Protein AF-A0A973DCD1-F1 (afdb_monomer)

Solvent-accessible surface area (backbone atoms only — not comparable to full-atom values): 5254 Å² total; per-residue (Å²): 126,54,71,49,42,36,38,41,44,62,55,94,95,52,77,69,44,79,43,74,42,78,42,68,46,82,51,82,57,65,82,73,85,87,52,92,97,53,75,73,40,60,40,42,40,31,38,29,36,56,74,94,73,43,84,44,80,42,65,31,27,31,45,69,80,67,100,51,69,49,42,24,36,76,54,98,87,39,83,25,42,44,51,78,47,80,93

Mean predicted aligned error: 6.33 Å

Foldseek 3Di:
DDKWKWKWDDDDVGDIDIDTFPDKDFAPQDDDDDDDLDDWGWDRMWTQHDDPQHRDIFTWTWHDPDPDIWIFTAGPNDTMGMDMDDD

pLDDT: mean 81.37, std 10.58, range [48.88, 93.0]

Radius of gyration: 13.14 Å; Cα contacts (8 Å, |Δi|>4): 165; chains: 1; bounding box: 34×32×34 Å

Sequence (87 aa):
MKTECYVNFGEWGGPYRTVKAESVKETECYKAPLAHYGPKLQTHYMVKIGGEFGNRWRRVYCACYGNSGTTYVVIDGVDTVVDIYKS

Structure 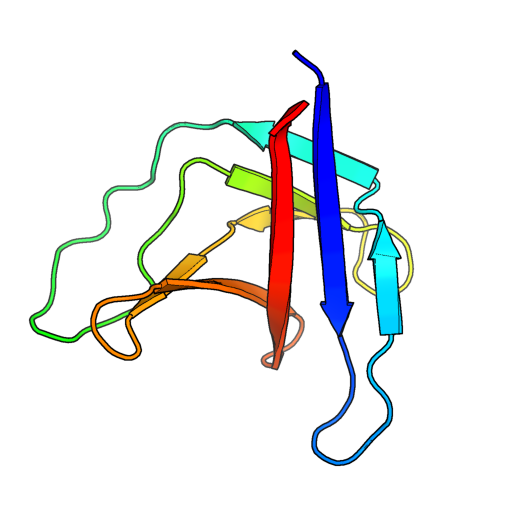(mmCIF, N/CA/C/O backbone):
data_AF-A0A973DCD1-F1
#
_entry.id   AF-A0A973DCD1-F1
#
loop_
_atom_site.group_PDB
_atom_site.id
_atom_site.type_symbol
_atom_site.label_atom_id
_atom_site.label_alt_id
_atom_site.label_comp_id
_atom_site.label_asym_id
_atom_site.label_entity_id
_atom_site.label_seq_id
_atom_site.pdbx_PDB_ins_code
_atom_site.Cartn_x
_atom_site.Cartn_y
_atom_site.Cartn_z
_atom_site.occupancy
_atom_site.B_iso_or_equiv
_atom_site.auth_seq_id
_atom_site.auth_comp_id
_atom_site.auth_asym_id
_atom_site.auth_atom_id
_atom_site.pdbx_PDB_model_num
ATOM 1 N N . MET A 1 1 ? -15.627 8.047 11.411 1.00 63.72 1 MET A N 1
ATOM 2 C CA . MET A 1 1 ? -15.023 8.253 10.078 1.00 63.72 1 MET A CA 1
ATOM 3 C C . MET A 1 1 ? -14.784 6.886 9.462 1.00 63.72 1 MET A C 1
ATOM 5 O O . MET A 1 1 ? -14.289 6.013 10.172 1.00 63.72 1 MET A O 1
ATOM 9 N N . LYS A 1 2 ? -15.196 6.667 8.211 1.00 78.88 2 LYS A N 1
ATOM 10 C CA . LYS A 1 2 ? -15.003 5.383 7.519 1.00 78.88 2 LYS A CA 1
ATOM 11 C C . LYS A 1 2 ? -13.866 5.559 6.516 1.00 78.88 2 LYS A C 1
ATOM 13 O O . LYS A 1 2 ? -13.910 6.466 5.692 1.00 78.88 2 LYS A O 1
ATOM 18 N N . THR A 1 3 ? -12.848 4.710 6.611 1.00 84.50 3 THR A N 1
ATOM 19 C CA . THR A 1 3 ? -11.742 4.687 5.648 1.00 84.50 3 THR A CA 1
ATOM 20 C C . THR A 1 3 ? -11.937 3.494 4.731 1.00 84.50 3 THR A C 1
ATOM 22 O O . THR A 1 3 ? -12.104 2.368 5.202 1.00 84.50 3 THR A O 1
ATOM 25 N N . GLU A 1 4 ? -11.913 3.732 3.428 1.00 87.69 4 GLU A N 1
ATOM 26 C CA . GLU A 1 4 ? -11.955 2.687 2.413 1.00 87.69 4 GLU A CA 1
ATOM 27 C C . GLU A 1 4 ? -10.662 2.702 1.600 1.00 87.69 4 GLU A C 1
ATOM 29 O O . GLU A 1 4 ? -10.003 3.735 1.474 1.00 87.69 4 GLU A O 1
ATOM 34 N N . CYS A 1 5 ? -10.282 1.544 1.070 1.00 88.00 5 CYS A N 1
ATOM 35 C CA . CYS A 1 5 ? -9.091 1.406 0.251 1.00 88.00 5 CYS A CA 1
ATOM 36 C C . CYS A 1 5 ? -9.391 0.548 -0.975 1.00 88.00 5 CYS A C 1
ATOM 38 O O . CYS A 1 5 ? -10.057 -0.488 -0.869 1.00 88.00 5 CYS A O 1
ATOM 40 N N . TYR A 1 6 ? -8.874 0.988 -2.116 1.00 89.06 6 TYR A N 1
ATOM 41 C CA . TYR A 1 6 ? -8.935 0.283 -3.384 1.00 89.06 6 TYR A CA 1
ATOM 42 C C . TYR A 1 6 ? -7.516 0.046 -3.894 1.00 89.06 6 TYR A C 1
ATOM 44 O O . TYR A 1 6 ? -6.617 0.858 -3.682 1.00 89.06 6 TYR A O 1
ATOM 52 N N . VAL A 1 7 ? -7.317 -1.108 -4.515 1.00 89.38 7 VAL A N 1
ATOM 53 C CA . VAL A 1 7 ? -6.025 -1.589 -4.991 1.00 89.38 7 VAL A CA 1
ATOM 54 C C . VAL A 1 7 ? -6.158 -1.841 -6.482 1.00 89.38 7 VAL A C 1
ATOM 56 O O . VAL A 1 7 ? -7.047 -2.588 -6.894 1.00 89.38 7 VAL A O 1
ATOM 59 N N . ASN A 1 8 ? -5.288 -1.221 -7.273 1.00 88.62 8 ASN A N 1
ATOM 60 C CA . ASN A 1 8 ? -5.264 -1.364 -8.719 1.00 88.62 8 ASN A CA 1
ATOM 61 C C . ASN A 1 8 ? -4.010 -2.136 -9.151 1.00 88.62 8 ASN A C 1
ATOM 63 O O . ASN A 1 8 ? -2.894 -1.643 -8.992 1.00 88.62 8 ASN A O 1
ATOM 67 N N . PHE A 1 9 ? -4.198 -3.351 -9.666 1.00 84.38 9 PHE A N 1
ATOM 68 C CA . PHE A 1 9 ? -3.123 -4.259 -10.078 1.00 84.38 9 PHE A CA 1
ATOM 69 C C . PHE A 1 9 ? -3.365 -4.785 -11.493 1.00 84.38 9 PHE A C 1
ATOM 71 O O . PHE A 1 9 ? -4.504 -4.929 -11.935 1.00 84.38 9 PHE A O 1
ATOM 78 N N . GLY A 1 10 ? -2.289 -5.097 -12.200 1.00 78.81 10 GLY A N 1
ATOM 79 C CA . GLY A 1 10 ? -2.315 -5.600 -13.565 1.00 78.81 10 GLY A CA 1
ATOM 80 C C . GLY A 1 10 ? -0.899 -5.879 -14.045 1.00 78.81 10 GLY A C 1
ATOM 81 O O . GLY A 1 10 ? 0.075 -5.559 -13.363 1.00 78.81 10 GLY A O 1
ATOM 82 N N . GLU A 1 11 ? -0.787 -6.487 -15.216 1.00 78.56 11 GLU A N 1
ATOM 83 C CA . GLU A 1 11 ? 0.501 -6.689 -15.870 1.00 78.56 11 GLU A CA 1
ATOM 84 C C . GLU A 1 11 ? 0.891 -5.449 -16.674 1.00 78.56 11 GLU A C 1
ATOM 86 O O . GLU A 1 11 ? 0.037 -4.709 -17.170 1.00 78.56 11 GLU A O 1
ATOM 91 N N . TRP A 1 12 ? 2.194 -5.227 -16.838 1.00 71.00 12 TRP A N 1
ATOM 92 C CA . TRP A 1 12 ? 2.689 -4.138 -17.672 1.00 71.00 12 TRP A CA 1
ATOM 93 C C . TRP A 1 12 ? 2.204 -4.304 -19.120 1.00 71.00 12 TRP A C 1
ATOM 95 O O . TRP A 1 12 ? 2.514 -5.297 -19.775 1.00 71.00 12 TRP A O 1
ATOM 105 N N . GLY A 1 13 ? 1.440 -3.329 -19.620 1.00 78.25 13 GLY A N 1
ATOM 106 C CA . GLY A 1 13 ? 0.8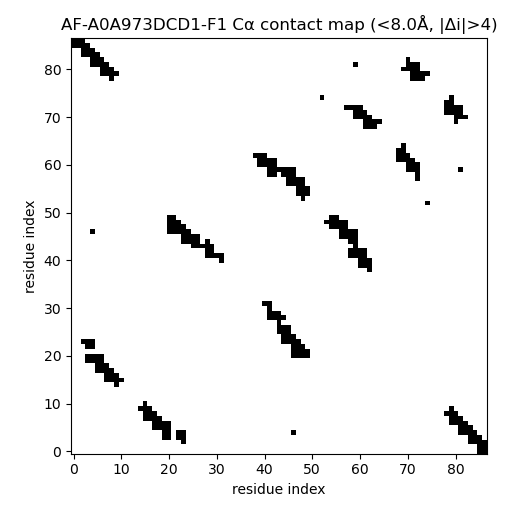09 -3.385 -20.946 1.00 78.25 13 GLY A CA 1
ATOM 107 C C . GLY A 1 13 ? -0.503 -4.184 -21.008 1.00 78.25 13 GLY A C 1
ATOM 108 O O . GLY A 1 13 ? -1.116 -4.243 -22.071 1.00 78.25 13 GLY A O 1
ATOM 109 N N . GLY A 1 14 ? -0.950 -4.767 -19.891 1.00 79.56 14 GLY A N 1
ATOM 110 C CA . GLY A 1 14 ? -2.230 -5.462 -19.757 1.00 79.56 14 GLY A CA 1
ATOM 111 C C . GLY A 1 14 ? -3.323 -4.606 -19.098 1.00 79.56 14 GLY A C 1
ATOM 112 O O . GLY A 1 14 ? -3.071 -3.482 -18.656 1.00 79.56 14 GLY A O 1
ATOM 113 N N . PRO A 1 15 ? -4.567 -5.116 -19.019 1.00 84.50 15 PRO A N 1
ATOM 114 C CA . PRO A 1 15 ? -5.639 -4.428 -18.316 1.00 84.50 15 PRO A CA 1
ATOM 115 C C . PRO A 1 15 ? -5.399 -4.465 -16.804 1.00 84.50 15 PRO A C 1
ATOM 117 O O . PRO A 1 15 ? -5.178 -5.526 -16.219 1.00 84.50 15 PRO A O 1
ATOM 120 N N . TYR A 1 16 ? -5.516 -3.308 -16.162 1.00 84.81 16 TYR A N 1
ATOM 121 C CA . TYR A 1 16 ? -5.527 -3.220 -14.708 1.00 84.81 16 TYR A CA 1
ATOM 122 C C . TYR A 1 16 ? -6.921 -3.526 -14.153 1.00 84.81 16 TYR A C 1
ATOM 124 O O . TYR A 1 16 ? -7.946 -3.216 -14.765 1.00 84.81 16 TYR A O 1
ATOM 132 N N . ARG A 1 17 ? -6.962 -4.120 -12.962 1.00 87.81 17 ARG A N 1
ATOM 133 C CA . ARG A 1 17 ? -8.173 -4.420 -12.199 1.00 87.81 17 ARG A CA 1
ATOM 134 C C . ARG A 1 17 ? -8.144 -3.656 -10.887 1.00 87.81 17 ARG A C 1
ATOM 136 O O . ARG A 1 17 ? -7.130 -3.649 -10.198 1.00 87.81 17 ARG A O 1
ATOM 143 N N . THR A 1 18 ? -9.279 -3.064 -10.526 1.00 90.00 18 THR A N 1
ATOM 144 C CA . THR A 1 18 ? -9.473 -2.429 -9.219 1.00 90.00 18 THR A CA 1
ATOM 145 C C . THR A 1 18 ? -10.274 -3.351 -8.318 1.00 90.00 18 THR A C 1
ATOM 147 O O . THR A 1 18 ? -11.382 -3.756 -8.667 1.00 90.00 18 THR A O 1
ATOM 150 N N . VAL A 1 19 ? -9.747 -3.637 -7.131 1.00 89.00 19 VAL A N 1
ATOM 151 C CA . VAL A 1 19 ? -10.471 -4.363 -6.083 1.00 89.00 19 VAL A CA 1
ATOM 152 C C . VAL A 1 19 ? -10.505 -3.545 -4.806 1.00 89.00 19 VAL A C 1
ATOM 154 O O . VAL A 1 19 ? -9.594 -2.772 -4.515 1.00 89.00 19 VAL A O 1
ATOM 157 N N . LYS A 1 20 ? -11.552 -3.733 -4.008 1.00 89.50 20 LYS A N 1
ATOM 158 C CA . LYS A 1 20 ? -11.606 -3.177 -2.659 1.00 89.50 20 LYS A CA 1
ATOM 159 C C . LYS A 1 20 ? -10.710 -4.004 -1.736 1.00 89.50 20 LYS A C 1
ATOM 161 O O . LYS A 1 20 ? -10.812 -5.230 -1.724 1.00 89.50 20 LYS A O 1
ATOM 166 N N . ALA A 1 21 ? -9.854 -3.348 -0.956 1.00 90.19 21 ALA A N 1
ATOM 167 C CA . ALA A 1 21 ? -9.106 -4.018 0.103 1.00 90.19 21 ALA A CA 1
ATOM 168 C C . ALA A 1 21 ? -10.075 -4.539 1.178 1.00 90.19 21 ALA A C 1
ATOM 170 O O . ALA A 1 21 ? -11.068 -3.882 1.496 1.00 90.19 21 ALA A O 1
ATOM 171 N N . GLU A 1 22 ? -9.778 -5.696 1.775 1.00 91.56 22 GLU A N 1
ATOM 172 C CA . GLU A 1 22 ? -10.634 -6.287 2.814 1.00 91.56 22 GLU A CA 1
ATOM 173 C C . GLU A 1 22 ? -10.725 -5.381 4.042 1.00 91.56 22 GLU A C 1
ATOM 175 O O . GLU A 1 22 ? -11.771 -5.246 4.672 1.00 91.56 22 GLU A O 1
ATOM 180 N N . SER A 1 23 ? -9.593 -4.784 4.411 1.00 90.88 23 SER A N 1
ATOM 181 C CA . SER A 1 23 ? -9.510 -3.843 5.518 1.00 90.88 23 SER A CA 1
ATOM 182 C C . SER A 1 23 ? -8.311 -2.922 5.361 1.00 90.88 23 SER A C 1
ATOM 184 O O . SER A 1 23 ? -7.306 -3.255 4.728 1.00 90.88 23 SER A O 1
ATOM 186 N N . VAL A 1 24 ? -8.426 -1.753 5.973 1.00 92.50 24 VAL A N 1
ATOM 187 C CA . VAL A 1 24 ? -7.363 -0.765 6.104 1.00 92.50 24 VAL A CA 1
ATOM 188 C C . VAL A 1 24 ? -7.218 -0.443 7.581 1.00 92.50 24 VAL A C 1
ATOM 190 O O . VAL A 1 24 ? -8.212 -0.338 8.301 1.00 92.50 24 VAL A O 1
ATOM 193 N N . LYS A 1 25 ? -5.980 -0.309 8.045 1.00 91.69 25 LYS A N 1
ATOM 194 C CA . LYS A 1 25 ? -5.702 0.165 9.397 1.00 91.69 25 LYS A CA 1
ATOM 195 C C . LYS A 1 25 ? -4.590 1.190 9.382 1.00 91.69 25 LYS A C 1
ATOM 197 O O . LYS A 1 25 ? -3.661 1.108 8.575 1.00 91.69 25 LYS A O 1
ATOM 202 N N . GLU A 1 26 ? -4.696 2.124 10.308 1.00 91.25 26 GLU A N 1
ATOM 203 C CA . GLU A 1 26 ? -3.624 3.051 10.618 1.00 91.25 26 GLU A CA 1
ATOM 204 C C . GLU A 1 26 ? -2.676 2.409 11.637 1.00 91.25 26 GLU A C 1
ATOM 206 O O . GLU A 1 26 ? -3.083 1.629 12.500 1.00 91.25 26 GLU A O 1
ATOM 211 N N . THR A 1 27 ? -1.388 2.672 11.492 1.00 89.62 27 THR A N 1
ATOM 212 C CA . THR A 1 27 ? -0.314 2.180 12.351 1.00 89.62 27 THR A CA 1
ATOM 213 C C . THR A 1 27 ? 0.710 3.287 12.515 1.00 89.62 27 THR A C 1
ATOM 215 O O . THR A 1 27 ? 0.720 4.275 11.777 1.00 89.62 27 THR A O 1
ATOM 218 N N . GLU A 1 28 ? 1.636 3.099 13.448 1.00 86.31 28 GLU A N 1
ATOM 219 C CA . GLU A 1 28 ? 2.826 3.940 13.501 1.00 86.31 28 GLU A CA 1
ATOM 220 C C . GLU A 1 28 ? 3.535 3.931 12.142 1.00 86.31 28 GLU A C 1
ATOM 222 O O . GLU A 1 28 ? 3.682 2.876 11.512 1.00 86.31 28 GLU A O 1
ATOM 227 N N . CYS A 1 29 ? 3.931 5.112 11.667 1.00 78.62 29 CYS A N 1
ATOM 228 C CA . CYS A 1 29 ? 4.753 5.204 10.473 1.00 78.62 29 CYS A CA 1
ATOM 229 C C . CYS A 1 29 ? 6.140 4.688 10.834 1.00 78.62 29 CYS A C 1
ATOM 231 O O . CYS A 1 29 ? 6.806 5.230 11.721 1.00 78.62 29 CYS A O 1
ATOM 233 N N . TYR A 1 30 ? 6.558 3.615 10.167 1.00 72.06 30 TYR A N 1
ATOM 234 C CA . TYR A 1 30 ? 7.916 3.123 10.308 1.00 72.06 30 TYR A CA 1
ATOM 235 C C . TYR A 1 30 ? 8.871 4.219 9.830 1.00 72.06 30 TYR A C 1
ATOM 237 O O . TYR A 1 30 ? 8.721 4.738 8.728 1.00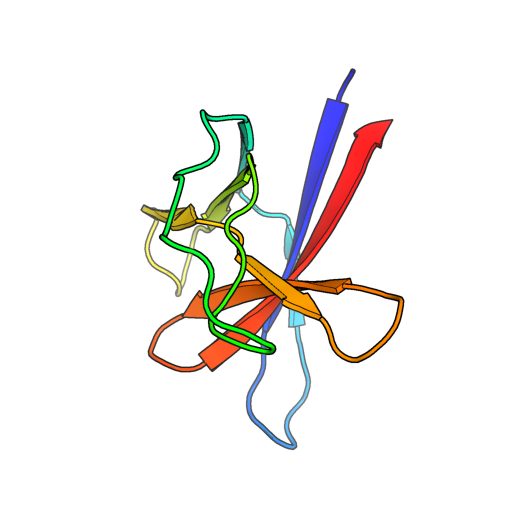 72.06 30 TYR A O 1
ATOM 245 N N . LYS A 1 31 ? 9.838 4.593 10.667 1.00 68.19 31 LYS A N 1
ATOM 246 C CA . LYS A 1 31 ? 10.817 5.632 10.342 1.00 68.19 31 LYS A CA 1
ATOM 247 C C . LYS A 1 31 ? 12.023 4.989 9.665 1.00 68.19 31 LYS A C 1
ATOM 249 O O . LYS A 1 31 ? 12.996 4.657 10.336 1.00 68.19 31 LYS A O 1
ATOM 254 N N . ALA A 1 32 ? 11.961 4.781 8.351 1.00 63.44 32 ALA A N 1
ATOM 255 C CA . ALA A 1 32 ? 13.178 4.490 7.598 1.00 63.44 32 ALA A CA 1
ATOM 256 C C . ALA A 1 32 ? 14.074 5.747 7.544 1.00 63.44 32 ALA A C 1
ATOM 258 O O . ALA A 1 32 ? 13.551 6.863 7.461 1.00 63.44 32 ALA A O 1
ATOM 259 N N . PRO A 1 33 ? 15.410 5.603 7.602 1.00 59.38 33 PRO A N 1
ATOM 260 C CA . PRO A 1 33 ? 16.315 6.733 7.434 1.00 59.38 33 PRO A CA 1
ATOM 261 C C . PRO A 1 33 ? 16.147 7.367 6.043 1.00 59.38 33 PRO A C 1
ATOM 263 O O . PRO A 1 33 ? 16.038 6.670 5.034 1.00 59.38 33 PRO A O 1
ATOM 266 N N . LEU A 1 34 ? 16.110 8.701 6.008 1.00 55.16 34 LEU A N 1
ATOM 267 C CA . LEU A 1 34 ? 15.984 9.504 4.790 1.00 55.16 34 LEU A CA 1
ATOM 268 C C . LEU A 1 34 ? 17.223 9.333 3.899 1.00 55.16 34 LEU A C 1
ATOM 270 O O . LEU A 1 34 ? 18.347 9.491 4.368 1.00 55.16 34 LEU A O 1
ATOM 274 N N . ALA A 1 35 ? 17.016 9.104 2.602 1.00 51.50 35 ALA A N 1
ATOM 275 C CA . ALA A 1 35 ? 18.043 9.313 1.585 1.00 51.50 35 ALA A CA 1
ATOM 276 C C . ALA A 1 35 ? 17.522 10.309 0.544 1.00 51.50 35 ALA A C 1
ATOM 278 O O . ALA A 1 35 ? 16.350 10.278 0.166 1.00 51.50 35 ALA A O 1
ATOM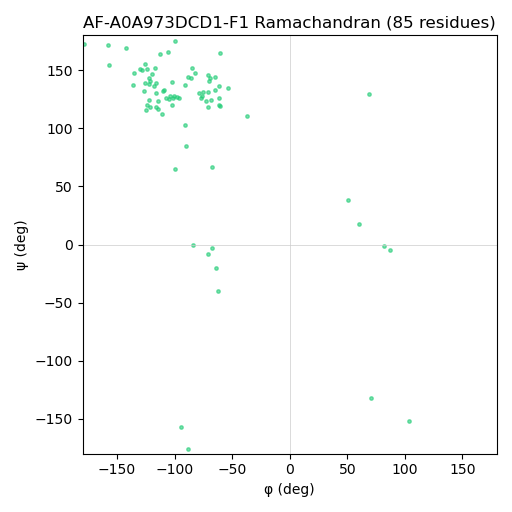 279 N N . HIS A 1 36 ? 18.388 11.226 0.120 1.00 48.88 36 HIS A N 1
ATOM 280 C CA . HIS A 1 36 ? 18.053 12.326 -0.777 1.00 48.88 36 HIS A CA 1
ATOM 281 C C . HIS A 1 36 ? 17.561 11.785 -2.132 1.00 48.88 36 HIS A C 1
ATOM 283 O O . HIS A 1 36 ? 18.265 11.026 -2.792 1.00 48.88 36 HIS A O 1
ATOM 289 N N . TYR A 1 37 ? 16.317 12.141 -2.483 1.00 55.47 37 TYR A N 1
ATOM 290 C CA . TYR A 1 37 ? 15.516 11.628 -3.614 1.00 55.47 37 TYR A CA 1
ATOM 291 C C . TYR A 1 37 ? 15.226 10.105 -3.598 1.00 55.47 37 TYR A C 1
ATOM 293 O O . TYR A 1 37 ? 14.870 9.533 -4.624 1.00 55.47 37 TYR A O 1
ATOM 301 N N . GLY A 1 38 ? 15.386 9.461 -2.433 1.00 54.97 38 GLY A N 1
ATOM 302 C CA . GLY A 1 38 ? 15.507 8.013 -2.239 1.00 54.97 38 GLY A CA 1
ATOM 303 C C . GLY A 1 38 ? 14.223 7.226 -1.896 1.00 54.97 38 GLY A C 1
ATOM 304 O O . GLY A 1 38 ? 13.123 7.635 -2.256 1.00 54.97 38 GLY A O 1
ATOM 305 N N . PRO A 1 39 ? 14.375 6.040 -1.268 1.00 63.62 39 PRO A N 1
ATOM 306 C CA . PRO A 1 39 ? 13.458 4.897 -1.337 1.00 63.62 39 PRO A CA 1
ATOM 307 C C . PRO A 1 39 ? 12.035 5.172 -0.831 1.00 63.62 39 PRO A C 1
ATOM 309 O O . PRO A 1 39 ? 11.778 6.136 -0.118 1.00 63.62 39 PRO A O 1
ATOM 312 N N . LYS A 1 40 ? 11.123 4.255 -1.190 1.00 75.06 40 LYS A N 1
ATOM 313 C CA . LYS A 1 40 ? 9.681 4.256 -0.885 1.00 75.06 40 LYS A CA 1
ATOM 314 C C . LYS A 1 40 ? 9.393 4.811 0.526 1.00 75.06 40 LYS A C 1
ATOM 316 O O . LYS A 1 40 ? 9.710 4.154 1.519 1.00 75.06 40 LYS A O 1
ATOM 321 N N . LEU A 1 41 ? 8.775 5.993 0.624 1.00 78.81 41 LEU A N 1
ATOM 322 C CA . LEU A 1 41 ? 8.394 6.608 1.899 1.00 78.81 41 LEU A CA 1
ATOM 323 C C . LEU A 1 41 ? 7.276 5.785 2.530 1.00 78.81 41 LEU A C 1
ATOM 325 O O . LEU A 1 41 ? 6.245 5.551 1.905 1.00 78.81 41 LEU A O 1
ATOM 329 N N . GLN A 1 42 ? 7.448 5.325 3.762 1.00 81.75 42 GLN A N 1
ATOM 330 C CA . GLN A 1 42 ? 6.379 4.588 4.424 1.00 81.75 42 GLN A CA 1
ATOM 331 C C . GLN A 1 42 ? 5.233 5.519 4.794 1.00 81.75 42 GLN A C 1
ATOM 333 O O . GLN A 1 42 ? 5.426 6.678 5.154 1.00 81.75 42 GLN A O 1
ATOM 338 N N . THR A 1 43 ? 4.020 4.986 4.722 1.00 87.44 43 THR A N 1
ATOM 339 C CA . THR A 1 43 ? 2.832 5.667 5.225 1.00 87.44 43 THR A CA 1
ATOM 340 C C . THR A 1 43 ? 2.369 5.028 6.535 1.00 87.44 43 THR A C 1
ATOM 342 O O . THR A 1 43 ? 2.738 3.898 6.884 1.00 87.44 43 THR A O 1
ATOM 345 N N . HIS A 1 44 ? 1.485 5.733 7.239 1.00 90.00 44 HIS A N 1
ATOM 346 C CA . HIS A 1 44 ? 0.781 5.213 8.409 1.00 90.00 44 HIS A CA 1
ATOM 347 C C . HIS A 1 44 ? -0.212 4.093 8.068 1.00 90.00 44 HIS A C 1
ATOM 349 O O . HIS A 1 44 ? -0.806 3.519 8.971 1.00 90.00 44 HIS A O 1
ATOM 355 N N . TYR A 1 45 ? -0.405 3.739 6.797 1.00 90.38 45 TYR A N 1
ATOM 356 C CA . TYR A 1 45 ? -1.446 2.800 6.404 1.00 90.38 45 TYR A CA 1
ATOM 357 C C . TYR A 1 45 ? -0.899 1.403 6.119 1.00 90.38 45 TYR A C 1
ATOM 359 O O . TYR A 1 45 ? 0.148 1.205 5.492 1.00 90.38 45 TYR A O 1
ATOM 367 N N . MET A 1 46 ? -1.659 0.410 6.567 1.00 92.88 46 MET A N 1
ATOM 368 C CA . MET A 1 46 ? -1.579 -0.953 6.065 1.00 92.88 46 MET A CA 1
ATOM 369 C C . MET A 1 46 ? -2.915 -1.361 5.479 1.00 92.88 46 MET A C 1
ATOM 371 O O . MET A 1 46 ? -3.973 -1.001 5.999 1.00 92.88 46 MET A O 1
ATOM 375 N N . VAL A 1 47 ? -2.844 -2.184 4.444 1.00 93.00 47 VAL A N 1
ATOM 376 C CA . VAL A 1 47 ? -4.010 -2.744 3.767 1.00 93.00 47 VAL A CA 1
ATOM 377 C C . VAL A 1 47 ? -3.932 -4.260 3.821 1.00 93.00 47 VAL A C 1
ATOM 379 O O . VAL A 1 47 ? -2.849 -4.842 3.713 1.00 93.00 47 VAL A O 1
ATOM 382 N N . LYS A 1 48 ? -5.073 -4.907 4.038 1.00 92.81 48 LYS A N 1
ATOM 383 C CA . LYS A 1 48 ? -5.214 -6.358 3.949 1.00 92.81 48 LYS A CA 1
ATOM 384 C C . LYS A 1 48 ? -5.887 -6.677 2.630 1.00 92.81 48 LYS A C 1
ATOM 386 O O . LYS A 1 48 ? -6.991 -6.198 2.369 1.00 92.81 48 LYS A O 1
ATOM 391 N N . ILE A 1 49 ? -5.199 -7.450 1.803 1.00 87.88 49 ILE A N 1
ATOM 392 C CA . ILE A 1 49 ? -5.670 -7.815 0.471 1.00 87.88 49 ILE A CA 1
ATOM 393 C C . ILE A 1 49 ? -5.907 -9.323 0.475 1.00 87.88 49 ILE A C 1
ATOM 395 O O . ILE A 1 49 ? -5.021 -10.088 0.850 1.00 87.88 49 ILE A O 1
ATOM 399 N N . GLY A 1 50 ? -7.126 -9.723 0.131 1.00 83.81 50 GLY A N 1
ATOM 400 C CA . GLY A 1 50 ? -7.540 -11.119 0.044 1.00 83.81 50 GLY A CA 1
ATOM 401 C C . GLY A 1 50 ? -7.294 -11.734 -1.329 1.00 83.81 50 GLY A C 1
ATOM 402 O O . GLY A 1 50 ? -6.766 -11.092 -2.235 1.00 83.81 50 GLY A O 1
ATOM 403 N N . GLY A 1 51 ? -7.733 -12.983 -1.489 1.00 81.56 51 GLY A N 1
ATOM 404 C CA . GLY A 1 51 ? -7.684 -13.692 -2.768 1.00 81.56 51 GLY A CA 1
ATOM 405 C C . GLY A 1 51 ? -6.263 -14.071 -3.189 1.00 81.56 51 GLY A C 1
ATOM 406 O O . GLY A 1 51 ? -5.497 -14.613 -2.391 1.00 81.56 51 GLY A O 1
ATOM 407 N N . GLU A 1 52 ? -5.924 -13.784 -4.446 1.00 75.94 52 GLU A N 1
ATOM 408 C CA . GLU A 1 52 ? -4.659 -14.177 -5.087 1.00 75.94 52 GLU A CA 1
ATOM 409 C C . GLU A 1 52 ? -3.410 -13.547 -4.450 1.00 75.94 52 GLU A C 1
ATOM 411 O O . GLU A 1 52 ? -2.322 -14.104 -4.533 1.00 75.94 52 GLU A O 1
ATOM 416 N N . PHE A 1 53 ? -3.566 -12.448 -3.707 1.00 76.56 53 PHE A N 1
ATOM 417 C CA . PHE A 1 53 ? -2.453 -11.743 -3.062 1.00 76.56 53 PHE A CA 1
ATOM 418 C C . PHE A 1 53 ? -2.032 -12.319 -1.712 1.00 76.56 53 PHE A C 1
ATOM 420 O O . PHE A 1 53 ? -1.107 -11.790 -1.082 1.00 76.56 53 PHE A O 1
ATOM 427 N N . GLY A 1 54 ? -2.706 -13.381 -1.262 1.00 76.88 54 GLY A N 1
ATOM 428 C CA . GLY A 1 54 ? -2.530 -13.973 0.055 1.00 76.88 54 GLY A CA 1
ATOM 429 C C . GLY A 1 54 ? -3.052 -13.040 1.145 1.00 76.88 54 GLY A C 1
ATOM 430 O O . GLY A 1 54 ? -2.690 -11.872 1.202 1.00 76.88 54 GLY A O 1
ATOM 431 N N . ASN A 1 55 ? -3.888 -13.567 2.039 1.00 86.81 55 ASN A N 1
ATOM 432 C CA . ASN A 1 55 ? -4.619 -12.800 3.048 1.00 86.81 55 ASN A CA 1
ATOM 433 C C . ASN A 1 55 ? -3.716 -12.174 4.143 1.00 86.81 55 ASN A C 1
ATOM 435 O O . ASN A 1 55 ? -3.733 -12.580 5.307 1.00 86.81 55 ASN A O 1
ATOM 439 N N . ARG A 1 56 ? -2.871 -11.214 3.760 1.00 89.12 56 ARG A N 1
ATOM 440 C CA . ARG A 1 56 ? -1.769 -10.651 4.546 1.00 89.12 56 ARG A CA 1
ATOM 441 C C . ARG A 1 56 ? -1.863 -9.131 4.584 1.00 89.12 56 ARG A C 1
ATOM 443 O O . ARG A 1 56 ? -2.320 -8.485 3.644 1.00 89.12 56 ARG A O 1
ATOM 450 N N . TRP A 1 57 ? -1.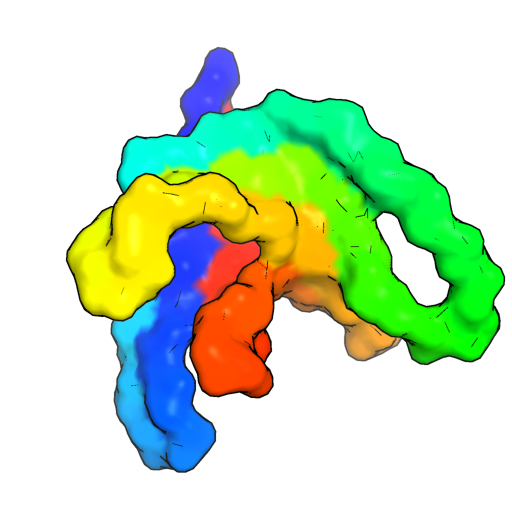376 -8.558 5.680 1.00 91.88 57 TRP A N 1
ATOM 451 C CA . TRP A 1 57 ? -1.216 -7.113 5.811 1.00 91.88 57 TRP A CA 1
ATOM 452 C C . TRP A 1 57 ? 0.015 -6.644 5.036 1.00 91.88 57 TRP A C 1
ATOM 454 O O . TRP A 1 57 ? 1.119 -7.130 5.277 1.00 91.88 57 TRP A O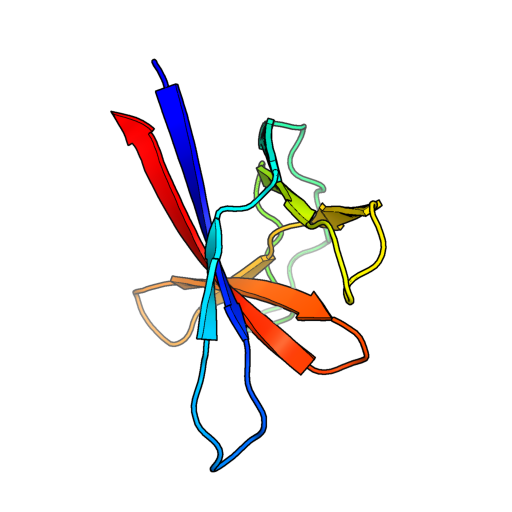 1
ATOM 464 N N . ARG A 1 58 ? -0.164 -5.663 4.151 1.00 89.50 58 ARG A N 1
ATOM 465 C CA . ARG A 1 58 ? 0.909 -5.032 3.375 1.00 89.50 58 ARG A CA 1
ATOM 466 C C . ARG A 1 58 ? 1.033 -3.560 3.756 1.00 89.50 58 ARG A C 1
ATOM 468 O O . ARG A 1 58 ? 0.032 -2.881 3.989 1.00 89.50 58 ARG A O 1
ATOM 475 N N . ARG A 1 59 ? 2.273 -3.081 3.871 1.00 90.81 59 ARG A N 1
ATOM 476 C CA . ARG A 1 59 ? 2.587 -1.679 4.178 1.00 90.81 59 ARG A CA 1
ATOM 477 C C . ARG A 1 59 ? 2.368 -0.833 2.932 1.00 90.81 59 ARG A C 1
ATOM 479 O O . ARG A 1 59 ? 2.933 -1.167 1.897 1.00 90.81 59 ARG A O 1
ATOM 486 N N . VAL A 1 60 ? 1.592 0.243 3.043 1.00 91.12 60 VAL A N 1
ATOM 487 C CA . VAL A 1 60 ? 1.464 1.228 1.964 1.00 91.12 60 VAL A CA 1
ATOM 488 C C . VAL A 1 60 ? 2.686 2.139 1.993 1.00 91.12 60 VAL A C 1
ATOM 490 O O . VAL A 1 60 ? 3.052 2.679 3.044 1.00 91.12 60 VAL A O 1
ATOM 493 N N . TYR A 1 61 ? 3.298 2.308 0.832 1.00 88.62 61 TYR A N 1
ATOM 494 C CA . TYR A 1 61 ? 4.410 3.211 0.597 1.00 88.62 61 TYR A CA 1
ATOM 495 C C . TYR A 1 61 ? 3.987 4.345 -0.334 1.00 88.62 61 TYR A C 1
ATOM 497 O O . TYR A 1 61 ? 2.969 4.253 -1.012 1.00 88.62 61 TYR A O 1
ATOM 505 N N . CYS A 1 62 ? 4.780 5.406 -0.370 1.00 85.00 62 CYS A N 1
ATOM 506 C CA . CYS A 1 62 ? 4.622 6.558 -1.233 1.00 85.00 62 CYS A CA 1
ATOM 507 C C . CYS A 1 62 ? 5.930 6.799 -1.998 1.00 85.00 62 CYS A C 1
ATOM 509 O O . CYS A 1 62 ? 7.011 6.802 -1.407 1.00 85.00 62 CYS A O 1
ATOM 511 N N . ALA A 1 63 ? 5.843 6.988 -3.311 1.00 78.69 63 ALA A N 1
ATOM 512 C CA . ALA A 1 63 ? 6.948 7.484 -4.126 1.00 78.69 63 ALA A CA 1
ATOM 513 C C . ALA A 1 63 ? 6.625 8.904 -4.580 1.00 78.69 63 ALA A C 1
ATOM 515 O O . ALA A 1 63 ? 5.521 9.174 -5.056 1.00 78.69 63 ALA A O 1
ATOM 516 N N . CYS A 1 64 ? 7.593 9.805 -4.442 1.00 77.06 64 CYS A N 1
ATOM 517 C CA . CYS A 1 64 ? 7.461 11.183 -4.893 1.00 77.06 64 CYS A CA 1
ATOM 518 C C . CYS A 1 64 ? 7.971 11.299 -6.332 1.00 77.06 64 CYS A C 1
ATOM 520 O O . CYS A 1 64 ? 9.177 11.352 -6.560 1.00 77.06 64 CYS A O 1
ATOM 522 N N . TYR A 1 65 ? 7.053 11.373 -7.294 1.00 67.88 65 TYR A N 1
ATOM 523 C CA . TYR A 1 65 ? 7.358 11.737 -8.679 1.00 67.88 65 TYR A CA 1
ATOM 524 C C . TYR A 1 65 ? 7.003 13.224 -8.879 1.00 67.88 65 TYR A C 1
ATOM 526 O O . TYR A 1 65 ? 6.060 13.564 -9.586 1.00 67.88 65 TYR A O 1
ATOM 534 N N . GLY A 1 66 ? 7.712 14.122 -8.180 1.00 67.19 66 GLY A N 1
ATOM 535 C CA . GLY A 1 66 ? 7.437 15.571 -8.143 1.00 67.19 66 GLY A CA 1
ATOM 536 C C . GLY A 1 66 ? 6.753 16.045 -6.848 1.00 67.19 66 GLY A C 1
ATOM 537 O O . GLY A 1 66 ? 6.932 15.435 -5.796 1.00 67.19 66 GLY A O 1
ATOM 538 N N . ASN A 1 67 ?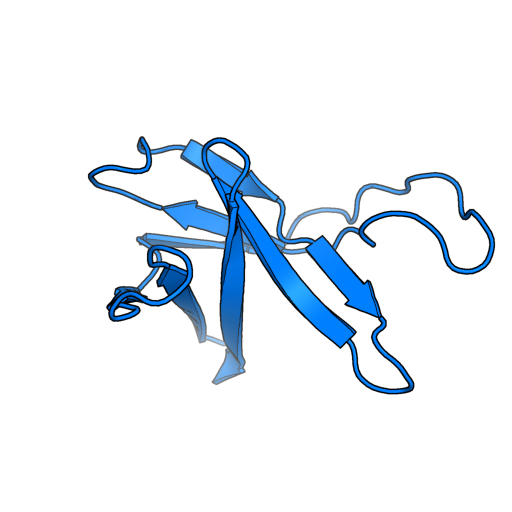 5.969 17.134 -6.913 1.00 66.81 67 ASN A N 1
ATOM 539 C CA . ASN A 1 67 ? 5.246 17.703 -5.753 1.00 66.81 67 ASN A CA 1
ATOM 540 C C . ASN A 1 67 ? 4.065 16.838 -5.275 1.00 66.81 67 ASN A C 1
ATOM 542 O O . ASN A 1 67 ? 3.456 17.129 -4.245 1.00 66.81 67 ASN A O 1
ATOM 546 N N . SER A 1 68 ? 3.723 15.793 -6.026 1.00 68.69 68 SER A N 1
ATOM 547 C CA . SER A 1 68 ? 2.648 14.861 -5.707 1.00 68.69 68 SER A CA 1
ATOM 548 C C . SER A 1 68 ? 3.233 13.468 -5.477 1.00 68.69 68 SER A C 1
ATOM 550 O O . SER A 1 68 ? 4.046 12.975 -6.260 1.00 68.69 68 SER A O 1
ATOM 552 N N . GLY A 1 69 ? 2.839 12.845 -4.368 1.00 75.75 69 GLY A N 1
ATOM 553 C CA . GLY A 1 69 ? 3.201 11.470 -4.040 1.00 75.75 69 GLY A CA 1
ATOM 554 C C . GLY A 1 69 ? 2.197 10.477 -4.625 1.00 75.75 69 GLY A C 1
ATOM 555 O O . GLY A 1 69 ? 1.004 10.759 -4.656 1.00 75.75 69 GLY A O 1
ATOM 556 N N . THR A 1 70 ? 2.669 9.314 -5.071 1.00 84.56 70 THR A N 1
ATOM 557 C CA . THR A 1 70 ? 1.822 8.180 -5.476 1.00 84.56 70 THR A CA 1
ATOM 558 C C . THR A 1 70 ? 1.917 7.080 -4.430 1.00 84.56 70 THR A C 1
ATOM 560 O O . THR A 1 70 ? 3.022 6.640 -4.107 1.00 84.56 70 THR A O 1
ATOM 563 N N . THR A 1 71 ? 0.775 6.628 -3.906 1.00 88.94 71 THR A N 1
ATOM 564 C CA . THR A 1 71 ? 0.696 5.550 -2.914 1.00 88.94 71 THR A CA 1
ATOM 565 C C . THR A 1 71 ? 0.544 4.180 -3.560 1.00 88.94 71 THR A C 1
ATOM 567 O O . THR A 1 71 ? -0.227 4.005 -4.499 1.00 8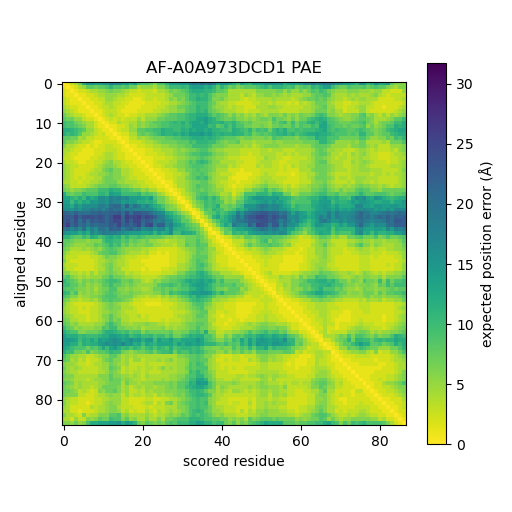8.94 71 THR A O 1
ATOM 570 N N . TYR A 1 72 ? 1.267 3.187 -3.046 1.00 89.75 72 TYR A N 1
ATOM 571 C CA . TYR A 1 72 ? 1.262 1.830 -3.590 1.00 89.75 72 TYR A CA 1
ATOM 572 C C . TYR A 1 72 ? 1.717 0.779 -2.566 1.00 89.75 72 TYR A C 1
ATOM 574 O O . TYR A 1 72 ? 2.212 1.091 -1.479 1.00 89.75 72 TYR A O 1
ATOM 582 N N . VAL A 1 73 ? 1.572 -0.491 -2.932 1.00 89.31 73 VAL A N 1
ATOM 583 C CA . VAL A 1 73 ? 2.157 -1.662 -2.261 1.00 89.31 73 VAL A CA 1
ATOM 584 C C . VAL A 1 73 ? 2.942 -2.486 -3.279 1.00 89.31 73 VAL A C 1
ATOM 586 O O . VAL A 1 73 ? 2.643 -2.437 -4.465 1.00 89.31 73 VAL A O 1
ATOM 589 N N . VAL A 1 74 ? 3.932 -3.261 -2.831 1.00 86.25 74 VAL A N 1
ATOM 590 C CA . VAL A 1 74 ? 4.633 -4.223 -3.701 1.00 86.25 74 VAL A CA 1
ATOM 591 C C . VAL A 1 74 ? 4.016 -5.601 -3.518 1.00 86.25 74 VAL A C 1
ATOM 593 O O . VAL A 1 74 ? 3.932 -6.102 -2.387 1.00 86.25 74 VAL A O 1
ATOM 596 N N . ILE A 1 75 ? 3.594 -6.222 -4.614 1.00 83.44 75 ILE A N 1
ATOM 597 C CA . ILE A 1 75 ? 3.076 -7.586 -4.632 1.00 83.44 75 ILE A CA 1
ATOM 598 C C . ILE A 1 75 ? 3.868 -8.401 -5.640 1.00 83.44 75 ILE A C 1
ATOM 600 O O . ILE A 1 75 ? 3.886 -8.067 -6.813 1.00 83.44 75 ILE A O 1
ATOM 604 N N . ASP A 1 76 ? 4.586 -9.415 -5.151 1.00 84.06 76 ASP A N 1
ATOM 605 C CA . ASP A 1 76 ? 5.416 -10.311 -5.965 1.00 84.06 76 ASP A CA 1
ATOM 606 C C . ASP A 1 76 ? 6.378 -9.560 -6.905 1.00 84.06 76 ASP A C 1
ATOM 608 O O . ASP A 1 76 ? 6.614 -9.940 -8.044 1.00 84.06 76 ASP A O 1
ATOM 612 N N . GLY A 1 77 ? 6.939 -8.455 -6.399 1.00 82.56 77 GLY A N 1
ATOM 613 C CA . GLY A 1 77 ? 7.856 -7.580 -7.135 1.00 82.56 77 GLY A CA 1
ATOM 614 C C . GLY A 1 77 ? 7.184 -6.483 -7.970 1.00 82.56 77 GLY A C 1
ATOM 615 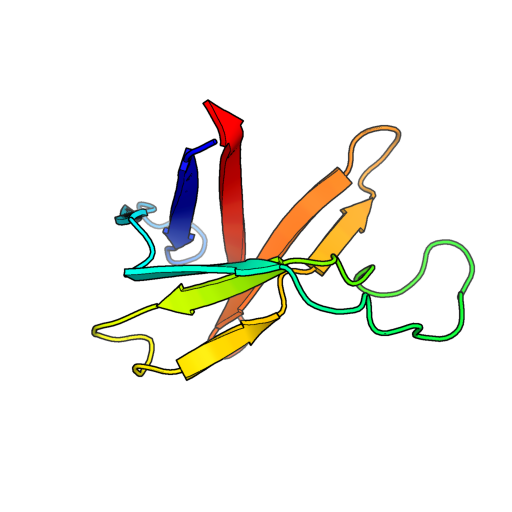O O . GLY A 1 77 ? 7.892 -5.631 -8.497 1.00 82.56 77 GLY A O 1
ATOM 616 N N . VAL A 1 78 ? 5.851 -6.452 -8.047 1.00 82.56 78 VAL A N 1
ATOM 617 C CA . VAL A 1 78 ? 5.078 -5.490 -8.847 1.00 82.56 78 VAL A CA 1
ATOM 618 C C . VAL A 1 78 ? 4.521 -4.368 -7.974 1.00 82.56 78 VAL A C 1
ATOM 620 O O . VAL A 1 78 ? 3.854 -4.616 -6.966 1.00 82.56 78 VAL A O 1
ATOM 623 N N . ASP A 1 79 ? 4.770 -3.120 -8.371 1.00 84.06 79 ASP A N 1
ATOM 624 C CA . ASP A 1 79 ? 4.168 -1.949 -7.734 1.00 84.06 79 ASP A CA 1
ATOM 625 C C . ASP A 1 79 ? 2.683 -1.845 -8.113 1.00 84.06 79 ASP A C 1
ATOM 627 O O . ASP A 1 79 ? 2.308 -1.815 -9.282 1.00 84.06 79 ASP A O 1
ATOM 631 N N . THR A 1 80 ? 1.832 -1.812 -7.094 1.00 88.31 80 THR A N 1
ATOM 632 C CA . THR A 1 80 ? 0.373 -1.837 -7.196 1.00 88.31 80 THR A CA 1
ATOM 633 C C . THR A 1 80 ? -0.197 -0.583 -6.546 1.00 88.31 80 THR A C 1
ATOM 635 O O . THR A 1 80 ? -0.004 -0.382 -5.345 1.00 88.31 80 THR A O 1
ATOM 638 N N . VAL A 1 81 ? -0.900 0.254 -7.310 1.00 89.00 81 VAL A N 1
ATOM 639 C CA . VAL A 1 81 ? -1.391 1.560 -6.838 1.00 89.00 81 VAL A CA 1
ATOM 640 C C . VAL A 1 81 ? -2.507 1.379 -5.811 1.00 89.00 81 VAL A C 1
ATOM 642 O O . VAL A 1 81 ? -3.349 0.487 -5.930 1.00 89.00 81 VAL A O 1
ATOM 645 N N . VAL A 1 82 ? -2.490 2.222 -4.778 1.00 90.50 82 VAL A N 1
ATOM 646 C CA . VAL A 1 82 ? -3.449 2.190 -3.676 1.00 90.50 82 VAL A CA 1
ATOM 647 C C . VAL A 1 82 ? -4.125 3.542 -3.531 1.00 90.50 82 VAL A C 1
ATOM 649 O O . VAL A 1 82 ? -3.463 4.522 -3.194 1.00 90.50 82 VAL A O 1
ATOM 652 N N . ASP A 1 83 ? -5.448 3.555 -3.673 1.00 89.88 83 ASP A N 1
ATOM 653 C CA . ASP A 1 83 ? -6.291 4.715 -3.395 1.00 89.88 83 ASP A CA 1
ATOM 654 C C . ASP A 1 83 ? -6.908 4.587 -2.001 1.00 89.88 83 ASP A C 1
ATOM 656 O O . ASP A 1 83 ? -7.534 3.573 -1.672 1.00 89.88 83 ASP A O 1
ATOM 660 N N . ILE A 1 84 ? -6.733 5.614 -1.165 1.00 85.19 84 ILE A N 1
ATOM 661 C CA . ILE A 1 84 ? -7.277 5.670 0.198 1.00 85.19 84 ILE A CA 1
ATOM 662 C C . ILE A 1 84 ? -8.284 6.812 0.278 1.00 85.19 84 ILE A C 1
ATOM 664 O O . ILE A 1 84 ? -7.927 7.979 0.128 1.00 85.19 84 ILE A O 1
ATOM 668 N N . TYR A 1 85 ? -9.537 6.474 0.570 1.00 85.12 85 TYR A N 1
ATOM 669 C CA . TYR A 1 85 ? -10.631 7.429 0.706 1.00 85.12 85 TYR A CA 1
ATOM 670 C C . TYR A 1 85 ? -11.068 7.540 2.170 1.00 85.12 85 TYR A C 1
ATOM 672 O O . TYR A 1 85 ? -11.285 6.525 2.837 1.00 85.12 85 TYR A O 1
ATOM 680 N N . LYS A 1 86 ? -11.208 8.773 2.671 1.00 78.88 86 LYS A N 1
ATOM 681 C CA . LYS A 1 86 ? -11.787 9.073 3.988 1.00 78.88 86 LYS A CA 1
ATOM 682 C C . LYS A 1 86 ? -13.089 9.850 3.786 1.00 78.88 86 LYS A C 1
ATOM 684 O O . LYS A 1 86 ? -13.046 10.958 3.258 1.00 78.88 86 LYS A O 1
ATOM 689 N N . SER A 1 87 ? -14.208 9.261 4.212 1.00 75.94 87 SER A N 1
ATOM 690 C CA . SER A 1 87 ? -15.532 9.904 4.285 1.00 75.94 87 SER A CA 1
ATOM 691 C C . SER A 1 87 ? -15.873 10.344 5.699 1.00 75.94 87 SER A C 1
ATOM 693 O O . SER A 1 87 ? -15.650 9.513 6.625 1.00 75.94 87 SER A O 1
#

Nearest PDB structures (foldseek):
  4i3d-assembly2_B  TM=3.397E-01  e=2.369E+00  Anguilla japonica
  4i3b-assembly6_F  TM=3.403E-01  e=3.455E+00  Anguilla japonica
  5bvt-assembly1_A  TM=3.514E-01  e=6.962E+00  Pygoscelis papua

Secondary structure (DSSP, 8-state):
--EEEEEEE--TTS--EEEE-SEEEE-PPP-PPP-TT-S-EEEEEEEEE-GGG-SEEEEEEEEESSSSEEEEEEETTEEEEEEEEE-